Protein AF-A0A5B6ZDU3-F1 (afdb_monomer)

Secondary structure (DSSP, 8-state):
-TT--HHHHHHHHHHHHTTTTTS---HHHHHHHHHHHHHHT-HHHHHHHHHHS-GGG-SHHHHHHHHHHHHHTT-HHHHHHHHHHHHHTT---SHHHHHHHHHHHH-

Mean predicted aligned error: 3.13 Å

Foldseek 3Di:
DVVPPLVVVLVVLVVVVVVCVVDPDALLNLLSNLLSCCVPVNLVVSVVSQVPDDPRSPALSNLLSNLLSCLVVLPCVVNVVSVVVCVVVVSNPDCSSVVSVVSSVVD

InterPro domains:
  IPR002885 Pentatricopeptide repeat [PS51375] (59-93)
  IPR011990 Tetratricopeptide-like helical domain superfamily [G3DSA:1.25.40.10] (1-107)

Structure (mmCIF, N/CA/C/O backbone):
data_AF-A0A5B6ZDU3-F1
#
_entry.id   AF-A0A5B6ZDU3-F1
#
loop_
_atom_site.group_PDB
_atom_site.id
_atom_site.type_symbol
_atom_site.label_atom_id
_atom_site.label_alt_id
_atom_site.label_comp_id
_atom_site.label_asym_id
_atom_site.label_entity_id
_atom_site.label_seq_id
_atom_site.pdbx_PDB_ins_code
_atom_site.Cartn_x
_atom_site.Cartn_y
_atom_site.Cartn_z
_atom_site.occupancy
_atom_site.B_iso_or_equiv
_atom_site.auth_seq_id
_atom_site.auth_comp_id
_atom_site.auth_asym_id
_atom_site.auth_atom_id
_atom_site.pdbx_PDB_model_num
ATOM 1 N N . ARG A 1 1 ? -11.749 4.939 -7.500 1.00 60.34 1 ARG A N 1
ATOM 2 C CA . ARG A 1 1 ? -12.014 5.738 -6.269 1.00 60.34 1 ARG A CA 1
ATOM 3 C C . ARG A 1 1 ? -13.227 6.668 -6.401 1.00 60.34 1 ARG A C 1
ATOM 5 O O . ARG A 1 1 ? -14.135 6.507 -5.600 1.00 60.34 1 ARG A O 1
ATOM 12 N N . LYS A 1 2 ? -13.306 7.547 -7.419 1.00 79.62 2 LYS A N 1
ATOM 13 C CA . LYS A 1 2 ? -14.430 8.495 -7.638 1.00 79.62 2 LYS A CA 1
ATOM 14 C C . LYS A 1 2 ? -15.828 7.874 -7.488 1.00 79.62 2 LYS A C 1
ATOM 16 O O . LYS A 1 2 ? -16.661 8.414 -6.779 1.00 79.62 2 LYS A O 1
ATOM 21 N N . PHE A 1 3 ? -16.048 6.712 -8.102 1.00 87.50 3 PHE A N 1
ATOM 22 C CA . PHE A 1 3 ? -17.358 6.048 -8.118 1.00 87.50 3 PHE A CA 1
ATOM 23 C C . PHE A 1 3 ? -17.546 4.973 -7.039 1.00 87.50 3 PHE A C 1
ATOM 25 O O . PHE A 1 3 ? -18.567 4.301 -7.040 1.00 87.50 3 PHE A O 1
ATOM 32 N N . ARG A 1 4 ? -16.551 4.751 -6.163 1.00 87.75 4 ARG A N 1
ATOM 33 C CA . ARG A 1 4 ? -16.561 3.730 -5.088 1.00 87.75 4 ARG A CA 1
ATOM 34 C C . ARG A 1 4 ? -16.925 2.286 -5.507 1.00 87.75 4 ARG A C 1
ATOM 36 O O . ARG A 1 4 ? -17.154 1.439 -4.654 1.00 87.75 4 ARG A O 1
ATOM 43 N N . ARG A 1 5 ? -16.901 1.968 -6.805 1.00 93.94 5 ARG A N 1
ATOM 44 C CA . ARG A 1 5 ? -17.114 0.619 -7.364 1.00 93.94 5 ARG A CA 1
ATOM 45 C C . ARG A 1 5 ? -15.842 -0.232 -7.268 1.00 93.94 5 ARG A C 1
ATOM 47 O O . ARG A 1 5 ? -15.238 -0.559 -8.284 1.00 93.94 5 ARG A O 1
ATOM 54 N N . TYR A 1 6 ? -15.385 -0.510 -6.048 1.00 95.06 6 TYR A N 1
ATOM 55 C CA . TYR A 1 6 ? -14.092 -1.169 -5.820 1.00 95.06 6 TYR A CA 1
ATOM 56 C C . TYR A 1 6 ? -14.070 -2.620 -6.299 1.00 95.06 6 TYR A C 1
ATOM 58 O O . TYR A 1 6 ? -13.125 -2.996 -6.979 1.00 95.06 6 TYR A O 1
ATOM 66 N N . LYS A 1 7 ? -15.136 -3.384 -6.032 1.00 95.75 7 LYS A N 1
ATOM 67 C CA . LYS A 1 7 ? -15.263 -4.781 -6.470 1.00 95.75 7 LYS A CA 1
ATOM 68 C C . LYS A 1 7 ? -15.167 -4.918 -7.993 1.00 95.75 7 LYS A C 1
ATOM 70 O O . LYS A 1 7 ? -14.296 -5.613 -8.484 1.00 95.75 7 LYS A O 1
ATOM 75 N N . LEU A 1 8 ? -15.974 -4.151 -8.730 1.00 95.50 8 LEU A N 1
ATOM 76 C CA . LEU A 1 8 ? -15.939 -4.147 -10.199 1.00 95.50 8 LEU A CA 1
ATOM 77 C C . LEU A 1 8 ? -14.567 -3.733 -10.750 1.00 95.50 8 LEU A C 1
ATOM 79 O O . LEU A 1 8 ? -14.107 -4.276 -11.744 1.00 95.50 8 LEU A O 1
ATOM 83 N N . ALA A 1 9 ? -13.905 -2.759 -10.119 1.00 95.19 9 ALA A N 1
ATOM 84 C CA . ALA A 1 9 ? -12.561 -2.369 -10.531 1.00 95.19 9 ALA A CA 1
ATOM 85 C C . ALA A 1 9 ? -11.535 -3.487 -10.277 1.00 95.19 9 ALA A C 1
ATOM 87 O O . ALA A 1 9 ? -10.627 -3.654 -11.083 1.00 95.19 9 ALA A O 1
ATOM 88 N N . LEU A 1 10 ? -11.679 -4.240 -9.182 1.00 95.81 10 LEU A N 1
ATOM 89 C CA . LEU A 1 10 ? -10.808 -5.370 -8.868 1.00 95.81 10 LEU A CA 1
ATOM 90 C C . LEU A 1 10 ? -11.006 -6.526 -9.857 1.00 95.81 10 LEU A C 1
ATOM 92 O O . LEU A 1 10 ? -10.018 -7.014 -10.392 1.00 95.81 10 LEU A O 1
ATOM 96 N N . GLU A 1 11 ? -12.254 -6.862 -10.194 1.00 95.69 11 GLU A N 1
ATOM 97 C CA . GLU A 1 11 ? -12.587 -7.885 -11.201 1.00 95.69 11 GLU A CA 1
ATOM 98 C C . GLU A 1 11 ? -11.952 -7.573 -12.572 1.00 95.69 11 GLU A C 1
ATOM 100 O O . GLU A 1 11 ? -11.484 -8.468 -13.274 1.00 95.69 11 GLU A O 1
ATOM 105 N N . VAL A 1 12 ? -11.870 -6.291 -12.955 1.00 93.56 12 VAL A N 1
ATOM 106 C CA . VAL A 1 12 ? -11.167 -5.876 -14.183 1.00 93.56 12 VAL A CA 1
ATOM 107 C C . VAL A 1 12 ? -9.666 -6.157 -14.093 1.00 93.56 12 VAL A C 1
ATOM 109 O O . VAL A 1 12 ? -9.084 -6.634 -15.066 1.00 93.56 12 VAL A O 1
ATOM 112 N N . TYR A 1 13 ? -9.033 -5.885 -12.948 1.00 92.31 13 TYR A N 1
ATOM 113 C CA . TYR A 1 13 ? -7.613 -6.187 -12.747 1.00 92.31 13 TYR A CA 1
ATOM 114 C C . TYR A 1 13 ? -7.343 -7.695 -12.740 1.00 92.31 13 TYR A C 1
ATOM 116 O O . TYR A 1 13 ? -6.383 -8.134 -13.365 1.00 92.31 13 TYR A O 1
ATOM 124 N N . GLU A 1 14 ? -8.204 -8.496 -12.113 1.00 91.69 14 GLU A N 1
ATOM 125 C CA . GLU A 1 14 ? -8.123 -9.963 -12.155 1.00 91.69 14 GLU A CA 1
ATOM 126 C C . GLU A 1 14 ? -8.214 -10.473 -13.601 1.00 91.69 14 GLU A C 1
ATOM 128 O O . GLU A 1 14 ? -7.330 -11.190 -14.069 1.00 91.69 14 GLU A O 1
ATOM 133 N N . TRP A 1 15 ? -9.195 -9.984 -14.366 1.00 92.88 15 TRP A N 1
ATOM 134 C CA . TRP A 1 15 ? -9.349 -10.324 -15.782 1.00 92.88 15 TRP A CA 1
ATOM 135 C C . TRP A 1 15 ? -8.148 -9.907 -16.651 1.00 92.88 15 TRP A C 1
ATOM 137 O O . TRP A 1 15 ? -7.815 -10.589 -17.627 1.00 92.88 15 TRP A O 1
ATOM 147 N N . MET A 1 16 ? -7.496 -8.782 -16.332 1.00 91.31 16 MET A N 1
ATOM 148 C CA . MET A 1 16 ? -6.275 -8.339 -17.014 1.00 91.31 16 MET A CA 1
ATOM 149 C C . MET A 1 16 ? -5.078 -9.229 -16.668 1.00 91.31 16 MET A C 1
ATOM 151 O O . MET A 1 16 ? -4.309 -9.579 -17.568 1.00 91.31 16 MET A O 1
ATOM 155 N N . ASN A 1 17 ? -4.936 -9.614 -15.399 1.00 86.31 17 ASN A N 1
ATOM 156 C CA . ASN A 1 17 ? -3.831 -10.436 -14.907 1.00 86.31 17 ASN A CA 1
ATOM 157 C C . ASN A 1 17 ? -3.860 -11.848 -15.514 1.00 86.31 17 ASN A C 1
ATOM 159 O O . ASN A 1 17 ? -2.819 -12.339 -15.957 1.00 86.31 17 ASN A O 1
ATOM 163 N N . ASP A 1 18 ? -5.049 -12.435 -15.682 1.00 88.19 18 ASP A N 1
ATOM 164 C CA . ASP A 1 18 ? -5.248 -13.718 -16.382 1.00 88.19 18 ASP A CA 1
ATOM 165 C C . ASP A 1 18 ? -4.817 -13.673 -17.859 1.00 88.19 18 ASP A C 1
ATOM 167 O O . ASP A 1 18 ? -4.611 -14.695 -18.517 1.00 88.19 18 ASP A O 1
ATOM 171 N N . ARG A 1 19 ? -4.648 -12.465 -18.407 1.00 88.00 19 ARG A N 1
ATOM 172 C CA . ARG A 1 19 ? -4.232 -12.204 -19.788 1.00 88.00 19 ARG A CA 1
ATOM 173 C C . ARG A 1 19 ? -2.862 -11.534 -19.832 1.00 88.00 19 ARG A C 1
ATOM 175 O O . ARG A 1 19 ? -2.618 -10.714 -20.717 1.00 88.00 19 ARG A O 1
ATOM 182 N N . GLY A 1 20 ? -1.949 -11.912 -18.933 1.00 71.31 20 GLY A N 1
ATOM 183 C CA . GLY A 1 20 ? -0.631 -11.283 -18.748 1.00 71.31 20 GLY A CA 1
ATOM 184 C C . GLY A 1 20 ? 0.265 -11.167 -19.995 1.00 71.31 20 GLY A C 1
ATOM 185 O O . GLY A 1 20 ? 1.175 -10.347 -20.019 1.00 71.31 20 GLY A O 1
ATOM 186 N N . LYS A 1 21 ? -0.004 -11.915 -21.078 1.00 74.19 21 LYS A N 1
ATOM 187 C CA . LYS A 1 21 ? 0.678 -11.732 -22.379 1.00 74.19 21 LYS A CA 1
ATOM 188 C C . LYS A 1 21 ? 0.168 -10.527 -23.186 1.00 74.19 21 LYS A C 1
ATOM 190 O O . LYS A 1 21 ? 0.854 -10.069 -24.092 1.00 74.19 21 LYS A O 1
ATOM 195 N N . ARG A 1 22 ? -1.041 -10.040 -22.893 1.00 83.56 22 ARG A N 1
ATOM 196 C CA . ARG A 1 22 ? -1.721 -8.950 -23.611 1.00 83.56 22 ARG A CA 1
ATOM 197 C C . ARG A 1 22 ? -1.597 -7.608 -22.896 1.00 83.56 22 ARG A C 1
ATOM 199 O O . ARG A 1 22 ? -1.578 -6.576 -23.560 1.00 83.56 22 ARG A O 1
ATOM 206 N N . PHE A 1 23 ? -1.518 -7.620 -21.568 1.00 84.06 23 PHE A N 1
ATOM 207 C CA . PHE A 1 23 ? -1.447 -6.411 -20.756 1.00 84.06 23 PHE A CA 1
ATOM 208 C C . PHE A 1 23 ? -0.142 -6.382 -19.974 1.00 84.06 23 PHE A C 1
ATOM 210 O O . PHE A 1 23 ? 0.135 -7.263 -19.164 1.00 84.06 23 PHE A 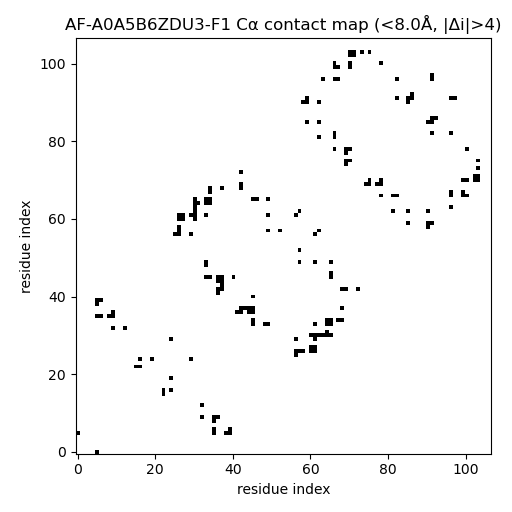O 1
ATOM 217 N N . ARG A 1 24 ? 0.664 -5.347 -20.215 1.00 84.88 24 ARG A N 1
ATOM 218 C CA . ARG A 1 24 ? 1.854 -5.091 -19.410 1.00 84.88 24 ARG A CA 1
ATOM 219 C C . ARG A 1 24 ? 1.424 -4.464 -18.089 1.00 84.88 24 ARG A C 1
ATOM 221 O O . ARG A 1 24 ? 0.841 -3.385 -18.096 1.00 84.88 24 ARG A O 1
ATOM 228 N N . ILE A 1 25 ? 1.742 -5.131 -16.987 1.00 86.00 25 ILE A N 1
ATOM 229 C CA . ILE A 1 25 ? 1.443 -4.659 -15.635 1.00 86.00 25 ILE A CA 1
ATOM 230 C C . ILE A 1 25 ? 2.630 -3.838 -15.125 1.00 86.00 25 ILE A C 1
ATOM 232 O O . ILE A 1 25 ? 3.776 -4.293 -15.171 1.00 86.00 25 ILE A O 1
ATOM 236 N N . PHE A 1 26 ? 2.365 -2.628 -14.639 1.00 90.44 26 PHE A N 1
ATOM 237 C CA . PHE A 1 26 ? 3.365 -1.765 -14.013 1.00 90.44 26 PHE A CA 1
ATOM 238 C C . PHE A 1 26 ? 3.174 -1.701 -12.495 1.00 90.44 26 PHE A C 1
ATOM 240 O O . PHE A 1 26 ? 2.103 -1.988 -11.967 1.00 90.44 26 PHE A O 1
ATOM 247 N N . SER A 1 27 ? 4.185 -1.230 -11.761 1.00 92.12 27 SER A N 1
ATOM 248 C CA . SER A 1 27 ? 4.065 -1.022 -10.308 1.00 92.12 27 SER A CA 1
ATOM 249 C C . SER A 1 27 ? 2.931 -0.061 -9.921 1.00 92.12 27 SER A C 1
ATOM 251 O O . SER A 1 27 ? 2.356 -0.176 -8.841 1.00 92.12 27 SER A O 1
ATOM 253 N N . SER A 1 28 ? 2.559 0.871 -10.808 1.00 93.56 28 SER A N 1
ATOM 254 C CA . SER A 1 28 ? 1.380 1.726 -10.630 1.00 93.56 28 SER A CA 1
ATOM 255 C C . SER A 1 28 ? 0.069 0.943 -10.645 1.00 93.56 28 SER A C 1
ATOM 257 O O . SER A 1 28 ? -0.816 1.255 -9.854 1.00 93.56 28 SER A O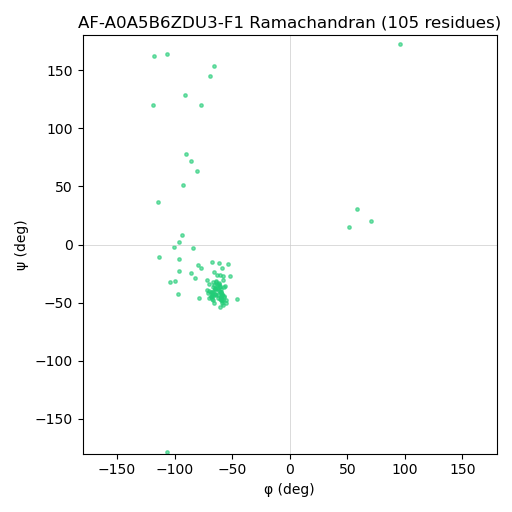 1
ATOM 259 N N . ASP A 1 29 ? -0.043 -0.071 -11.502 1.00 94.06 29 ASP A N 1
ATOM 260 C CA . ASP A 1 29 ? -1.211 -0.952 -11.574 1.00 94.06 29 ASP A CA 1
ATOM 261 C C . ASP A 1 29 ? -1.309 -1.810 -10.316 1.00 94.06 29 ASP A C 1
ATOM 263 O O . ASP A 1 29 ? -2.357 -1.858 -9.678 1.00 94.06 29 ASP A O 1
ATOM 267 N N . ILE A 1 30 ? -0.180 -2.383 -9.888 1.00 95.56 30 ILE A N 1
ATOM 268 C CA . ILE A 1 30 ? -0.085 -3.163 -8.650 1.00 95.56 30 ILE A CA 1
ATOM 269 C C . ILE A 1 30 ? -0.480 -2.324 -7.429 1.00 95.56 30 ILE A C 1
ATOM 271 O O . ILE A 1 30 ? -1.218 -2.799 -6.571 1.00 95.56 30 ILE A O 1
ATOM 275 N N . ALA A 1 31 ? -0.038 -1.066 -7.353 1.00 97.31 31 ALA A N 1
ATOM 276 C CA . ALA A 1 31 ? -0.400 -0.161 -6.263 1.00 97.31 31 ALA A CA 1
ATOM 277 C C . ALA A 1 31 ? -1.913 0.130 -6.225 1.00 97.31 31 ALA A C 1
ATOM 279 O O . ALA A 1 31 ? -2.504 0.209 -5.146 1.00 97.31 31 ALA A O 1
ATOM 280 N N . ILE A 1 32 ? -2.554 0.269 -7.392 1.00 96.25 32 ILE A N 1
ATOM 281 C CA . ILE A 1 32 ? -4.012 0.422 -7.491 1.00 96.25 32 ILE A CA 1
ATOM 282 C C . ILE A 1 32 ? -4.705 -0.873 -7.064 1.00 96.25 32 ILE A C 1
ATOM 284 O O . ILE A 1 32 ? -5.632 -0.819 -6.259 1.00 96.25 32 ILE A O 1
ATOM 288 N N . GLN A 1 33 ? -4.249 -2.023 -7.559 1.00 96.62 33 GLN A N 1
ATOM 289 C CA . GLN A 1 33 ? -4.820 -3.323 -7.222 1.00 96.62 33 GLN A CA 1
ATOM 290 C C . GLN A 1 33 ? -4.716 -3.614 -5.720 1.00 96.62 33 GLN A C 1
ATOM 292 O O . GLN A 1 33 ? -5.699 -4.037 -5.125 1.00 96.62 33 GLN A O 1
ATOM 297 N N . LEU A 1 34 ? -3.592 -3.285 -5.079 1.00 98.19 34 LEU A N 1
ATOM 298 C CA . LEU A 1 34 ? -3.419 -3.400 -3.629 1.00 98.19 34 LEU A CA 1
ATOM 299 C C . LEU A 1 34 ? -4.443 -2.547 -2.862 1.00 98.19 34 LEU A C 1
ATOM 301 O O . LEU A 1 34 ? -5.100 -3.050 -1.952 1.00 98.19 34 LEU A O 1
ATOM 305 N N . ASP A 1 35 ? -4.644 -1.279 -3.250 1.00 97.38 35 ASP A N 1
ATOM 306 C CA . ASP A 1 35 ? -5.679 -0.413 -2.650 1.00 97.38 35 ASP A CA 1
ATOM 307 C C . ASP A 1 35 ? -7.094 -0.982 -2.833 1.00 97.38 35 ASP A C 1
ATOM 309 O O . ASP A 1 35 ? -7.944 -0.820 -1.955 1.00 97.38 35 ASP A O 1
ATOM 313 N N . LEU A 1 36 ? -7.367 -1.623 -3.972 1.00 97.81 36 LEU A N 1
ATOM 314 C CA . LEU A 1 36 ? -8.651 -2.268 -4.241 1.00 97.81 36 LEU A CA 1
ATOM 315 C C . LEU A 1 36 ? -8.839 -3.523 -3.385 1.00 97.81 36 LEU A C 1
ATOM 317 O O . LEU A 1 36 ? -9.885 -3.650 -2.752 1.00 97.81 36 LEU A O 1
ATOM 321 N N . ILE A 1 37 ? -7.828 -4.391 -3.295 1.00 98.31 37 ILE A N 1
ATOM 322 C CA . ILE A 1 37 ? -7.846 -5.589 -2.444 1.00 98.31 37 ILE A CA 1
ATOM 323 C C . ILE A 1 37 ? -8.087 -5.189 -0.989 1.00 98.31 37 ILE A C 1
ATOM 325 O O . ILE A 1 37 ? -9.005 -5.712 -0.365 1.00 98.31 37 ILE A O 1
ATOM 329 N N . ALA A 1 38 ? -7.363 -4.190 -0.475 1.00 97.88 38 ALA A N 1
ATOM 330 C CA . ALA A 1 38 ? -7.549 -3.708 0.894 1.00 97.88 38 ALA A CA 1
ATOM 331 C C . ALA A 1 38 ? -8.995 -3.259 1.174 1.00 97.88 38 ALA A C 1
ATOM 333 O O . ALA A 1 38 ? -9.509 -3.462 2.271 1.00 97.88 38 ALA A O 1
ATOM 334 N N . LYS A 1 39 ? -9.670 -2.667 0.181 1.00 96.06 39 LYS A N 1
ATOM 335 C CA . LYS A 1 39 ? -11.053 -2.173 0.304 1.00 96.06 39 LYS A CA 1
ATOM 336 C C . LYS A 1 39 ? -12.121 -3.243 0.129 1.00 96.06 39 LYS A C 1
ATOM 338 O O . LYS A 1 39 ? -13.221 -3.058 0.640 1.00 96.06 39 LYS A O 1
ATOM 343 N N . VAL A 1 40 ? -11.842 -4.287 -0.646 1.00 97.19 40 VAL A N 1
ATOM 344 C CA . VAL A 1 40 ? -12.818 -5.337 -0.978 1.00 97.19 40 VAL A CA 1
ATOM 345 C C . VAL A 1 40 ? -12.663 -6.544 -0.055 1.00 97.19 40 VAL A C 1
ATOM 347 O O . VAL A 1 40 ? -13.664 -7.072 0.418 1.00 97.19 40 VAL A O 1
ATOM 350 N N . HIS A 1 41 ? -11.425 -6.951 0.222 1.00 97.56 41 HIS A N 1
ATOM 351 C CA . HIS A 1 41 ? -11.083 -8.167 0.966 1.00 97.56 41 HIS A CA 1
ATOM 352 C C . HIS A 1 41 ? -10.421 -7.891 2.322 1.00 97.56 41 HIS A C 1
ATOM 354 O O . HIS A 1 41 ? -10.317 -8.791 3.149 1.00 97.56 41 HIS A O 1
ATOM 360 N N . GLY A 1 42 ? -10.026 -6.644 2.588 1.00 97.25 42 GLY A N 1
ATOM 361 C CA . GLY A 1 42 ? -9.414 -6.243 3.850 1.00 97.25 42 GLY A CA 1
ATOM 362 C C . GLY A 1 42 ? -7.887 -6.238 3.813 1.00 97.25 42 GLY A C 1
ATOM 363 O O . GLY A 1 42 ? -7.244 -6.641 2.843 1.00 97.25 42 GLY A O 1
ATOM 364 N N . ILE A 1 43 ? -7.297 -5.729 4.896 1.00 97.69 43 ILE A N 1
ATOM 365 C CA . ILE A 1 43 ? -5.854 -5.466 4.985 1.00 97.69 43 ILE A CA 1
ATOM 366 C C . ILE A 1 43 ? -5.038 -6.753 4.919 1.00 97.69 43 ILE A C 1
ATOM 368 O O . ILE A 1 43 ? -4.033 -6.769 4.224 1.00 97.69 43 ILE A O 1
ATOM 372 N N . SER A 1 44 ? -5.467 -7.818 5.606 1.00 97.75 44 SER A N 1
ATOM 373 C CA . SER A 1 44 ? -4.716 -9.083 5.651 1.00 97.75 44 SER A CA 1
ATOM 374 C C . SER A 1 44 ? -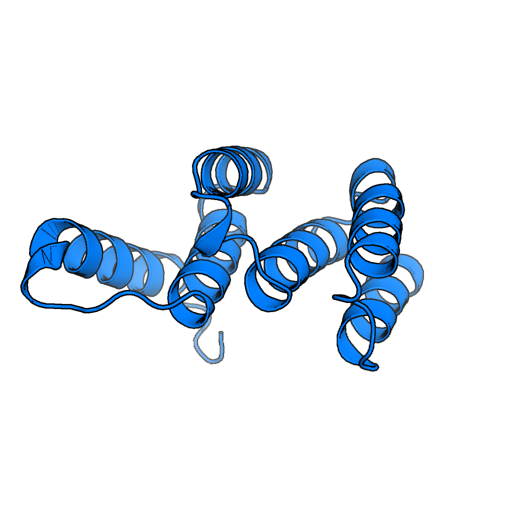4.453 -9.612 4.242 1.00 97.75 44 SER A C 1
ATOM 376 O O . SER A 1 44 ? -3.317 -9.882 3.881 1.00 97.75 44 SER A O 1
ATOM 378 N N . THR A 1 45 ? -5.481 -9.638 3.392 1.00 98.31 45 THR A N 1
ATOM 379 C CA . THR A 1 45 ? -5.339 -10.076 1.998 1.00 98.31 45 THR A CA 1
ATOM 380 C C . THR A 1 45 ? -4.470 -9.121 1.175 1.00 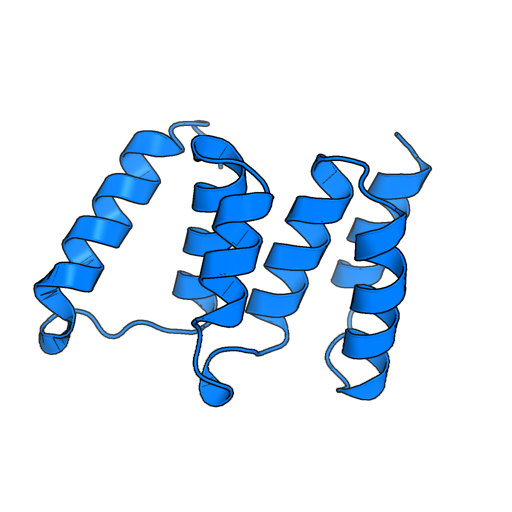98.31 45 THR A C 1
ATOM 382 O O . THR A 1 45 ? -3.758 -9.551 0.271 1.00 98.31 45 THR A O 1
ATOM 385 N N . ALA A 1 46 ? -4.496 -7.818 1.474 1.00 98.31 46 ALA A N 1
ATOM 386 C CA . ALA A 1 46 ? -3.620 -6.850 0.817 1.00 98.31 46 ALA A CA 1
ATOM 387 C C . ALA A 1 46 ?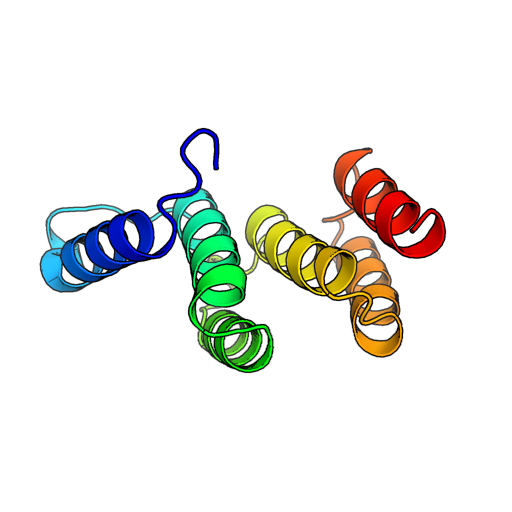 -2.145 -7.016 1.226 1.00 98.31 46 ALA A C 1
ATOM 389 O O . ALA A 1 46 ? -1.263 -6.799 0.396 1.00 98.31 46 ALA A O 1
ATOM 390 N N . GLU A 1 47 ? -1.877 -7.415 2.472 1.00 98.25 47 GLU A N 1
ATOM 391 C CA . GLU A 1 47 ? -0.540 -7.776 2.956 1.00 98.25 47 GLU A CA 1
ATOM 392 C C . GLU A 1 47 ? -0.030 -9.028 2.253 1.00 98.25 47 GLU A C 1
ATOM 394 O O . GLU A 1 47 ? 1.059 -8.993 1.687 1.00 98.25 47 GLU A O 1
ATOM 399 N N . ASP A 1 48 ? -0.838 -10.090 2.211 1.00 98.50 48 ASP A N 1
ATOM 400 C CA . ASP A 1 48 ? -0.488 -11.335 1.521 1.00 98.50 48 ASP A CA 1
ATOM 401 C C . ASP A 1 48 ? -0.167 -11.067 0.044 1.00 98.50 48 ASP A C 1
ATOM 403 O O . ASP A 1 48 ? 0.860 -11.508 -0.482 1.00 98.50 48 ASP A O 1
ATOM 407 N N . TYR A 1 49 ? -1.001 -10.251 -0.612 1.00 97.81 49 TYR A N 1
ATOM 408 C CA . TYR A 1 49 ? -0.762 -9.803 -1.978 1.00 97.81 49 TYR A CA 1
ATOM 409 C C . TYR A 1 49 ? 0.561 -9.043 -2.108 1.00 97.81 49 TYR A C 1
ATOM 411 O O . TYR A 1 49 ? 1.376 -9.388 -2.961 1.00 97.81 49 TYR A O 1
ATOM 419 N N . PHE A 1 50 ? 0.815 -8.048 -1.253 1.00 98.25 50 PHE A N 1
ATOM 420 C CA . PHE A 1 50 ? 2.069 -7.297 -1.264 1.00 98.25 50 PHE A CA 1
ATOM 421 C C . PHE A 1 50 ? 3.288 -8.202 -1.059 1.00 98.25 50 PHE A C 1
ATOM 423 O O . PHE A 1 50 ? 4.282 -8.060 -1.771 1.00 98.25 50 PHE A O 1
ATOM 430 N N . LEU A 1 51 ? 3.218 -9.148 -0.121 1.00 97.81 51 LEU A N 1
ATOM 431 C CA . LEU A 1 51 ? 4.302 -10.079 0.180 1.00 97.81 51 LEU A CA 1
ATOM 432 C C . LEU A 1 51 ? 4.615 -10.988 -1.012 1.00 97.81 51 LEU A C 1
ATOM 434 O O . LEU A 1 51 ? 5.797 -11.203 -1.286 1.00 97.81 51 LEU A O 1
ATOM 438 N N . SER A 1 52 ? 3.592 -11.419 -1.757 1.00 96.88 52 SER A N 1
ATOM 439 C CA . SER A 1 52 ? 3.737 -12.234 -2.972 1.00 96.88 52 SER A CA 1
ATOM 440 C C . SER A 1 52 ? 4.405 -11.518 -4.157 1.00 96.88 52 SER A C 1
ATOM 442 O O . SER A 1 52 ? 4.826 -12.175 -5.110 1.00 96.88 52 SER A O 1
ATOM 444 N N . LEU A 1 53 ? 4.526 -10.183 -4.124 1.00 95.75 53 LEU A N 1
ATOM 445 C CA . LEU A 1 53 ? 5.162 -9.425 -5.202 1.00 95.75 53 LEU A CA 1
ATOM 446 C C . LEU A 1 53 ? 6.670 -9.693 -5.260 1.00 95.75 53 LEU A C 1
ATOM 448 O O . LEU A 1 53 ? 7.349 -9.778 -4.232 1.00 95.75 53 LEU A O 1
ATOM 452 N N . THR A 1 54 ? 7.216 -9.707 -6.475 1.00 94.44 54 THR A N 1
ATOM 453 C CA . THR A 1 54 ? 8.666 -9.673 -6.688 1.00 94.44 54 THR A CA 1
ATOM 454 C C . THR A 1 54 ? 9.253 -8.345 -6.209 1.00 94.44 54 THR A C 1
ATOM 456 O O . THR A 1 54 ? 8.591 -7.305 -6.258 1.00 94.44 54 THR A O 1
ATOM 459 N N . ASP A 1 55 ? 10.529 -8.341 -5.824 1.00 93.12 55 ASP A N 1
ATOM 460 C CA . ASP A 1 55 ? 11.204 -7.130 -5.329 1.00 93.12 55 ASP A CA 1
ATOM 461 C C . ASP A 1 55 ? 11.186 -5.975 -6.341 1.00 93.12 55 ASP A C 1
ATOM 463 O O . ASP A 1 55 ? 11.078 -4.811 -5.970 1.00 93.12 55 ASP A O 1
ATOM 467 N N . THR A 1 56 ? 11.193 -6.287 -7.639 1.00 92.06 56 THR A N 1
ATOM 468 C CA . THR A 1 56 ? 11.087 -5.301 -8.727 1.00 92.06 56 THR A CA 1
ATOM 469 C C . THR A 1 56 ? 9.742 -4.571 -8.778 1.00 92.06 56 THR A C 1
ATOM 471 O O . THR A 1 56 ? 9.666 -3.471 -9.325 1.00 92.06 56 THR A O 1
ATOM 474 N N . LEU A 1 57 ? 8.681 -5.163 -8.222 1.00 93.75 57 LEU A N 1
ATOM 475 C CA . LEU A 1 57 ? 7.345 -4.568 -8.124 1.00 93.75 57 LEU A CA 1
ATOM 476 C C . LEU A 1 57 ? 7.104 -3.902 -6.758 1.00 93.75 57 LEU A C 1
ATOM 478 O O . LEU A 1 57 ? 6.151 -3.133 -6.606 1.00 93.75 57 LEU A O 1
ATOM 482 N N . LYS A 1 58 ? 7.978 -4.142 -5.775 1.00 96.38 58 LYS A N 1
ATOM 483 C CA . LYS A 1 58 ? 7.967 -3.508 -4.450 1.00 96.38 58 LYS A CA 1
ATOM 484 C C . LYS A 1 58 ? 8.716 -2.170 -4.481 1.00 96.38 58 LYS A C 1
ATOM 486 O O . LYS A 1 58 ? 9.811 -2.033 -3.946 1.00 96.38 58 LYS A O 1
ATOM 491 N N . ASP A 1 59 ? 8.116 -1.165 -5.119 1.00 96.19 59 ASP A N 1
ATOM 492 C CA . ASP A 1 59 ? 8.660 0.190 -5.227 1.00 96.19 59 ASP A CA 1
ATOM 493 C C . ASP A 1 59 ? 7.920 1.204 -4.332 1.00 96.19 59 ASP A C 1
ATOM 495 O O . ASP A 1 59 ? 6.958 0.898 -3.624 1.00 96.19 59 ASP A O 1
ATOM 499 N N . LYS A 1 60 ? 8.330 2.474 -4.398 1.00 97.00 60 LYS A N 1
ATOM 500 C CA . LYS A 1 60 ? 7.700 3.570 -3.641 1.00 97.00 60 LYS A CA 1
ATOM 501 C C . LYS A 1 60 ? 6.174 3.670 -3.796 1.00 97.00 60 LYS A C 1
ATOM 503 O O . LYS A 1 60 ? 5.518 4.208 -2.907 1.00 97.00 60 LYS A O 1
ATOM 508 N N . ARG A 1 61 ? 5.600 3.217 -4.918 1.00 96.62 61 ARG A N 1
ATOM 509 C CA . ARG A 1 61 ? 4.155 3.280 -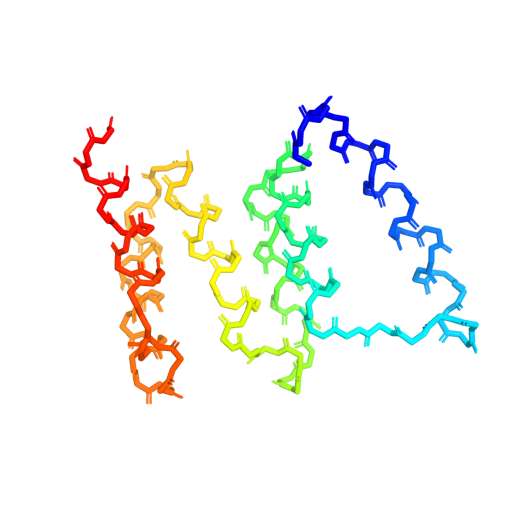5.177 1.00 96.62 61 ARG A CA 1
ATOM 510 C C . ARG A 1 61 ? 3.431 2.167 -4.437 1.00 96.62 61 ARG A C 1
ATOM 512 O O . ARG A 1 61 ? 2.417 2.447 -3.806 1.00 96.62 61 ARG A O 1
ATOM 519 N N . THR A 1 62 ? 3.945 0.941 -4.492 1.00 97.69 62 THR A N 1
ATOM 520 C CA . THR A 1 62 ? 3.317 -0.208 -3.826 1.00 97.69 62 THR A CA 1
ATOM 521 C C . THR A 1 62 ? 3.473 -0.127 -2.310 1.00 97.69 62 THR A C 1
ATOM 523 O O . THR A 1 62 ? 2.488 -0.322 -1.600 1.00 97.69 62 THR A O 1
ATOM 526 N N . TYR A 1 63 ? 4.631 0.324 -1.812 1.00 98.38 63 TYR A N 1
ATOM 527 C CA . TYR A 1 63 ? 4.795 0.687 -0.398 1.00 98.38 63 TYR A CA 1
ATOM 528 C C . TYR A 1 63 ? 3.835 1.807 0.026 1.00 98.38 63 TYR A C 1
ATOM 530 O O . TYR A 1 63 ? 3.170 1.706 1.053 1.00 98.38 63 TYR A O 1
ATOM 538 N N . GLY A 1 64 ? 3.709 2.864 -0.785 1.00 97.94 64 GLY A N 1
ATOM 539 C CA . GLY A 1 64 ? 2.776 3.957 -0.505 1.00 97.94 64 GLY A CA 1
ATOM 540 C C . GLY A 1 64 ? 1.309 3.511 -0.482 1.00 97.94 64 GLY A C 1
ATOM 541 O O . GLY A 1 64 ? 0.527 4.017 0.321 1.00 97.94 64 GLY A O 1
ATOM 542 N N . ALA A 1 65 ? 0.928 2.550 -1.329 1.00 98.12 65 ALA A N 1
ATOM 543 C CA . ALA A 1 65 ? -0.410 1.965 -1.319 1.00 98.12 65 ALA A CA 1
ATOM 544 C C . ALA A 1 65 ? -0.672 1.161 -0.037 1.00 98.12 65 ALA A C 1
ATOM 546 O O . ALA A 1 65 ? -1.728 1.343 0.570 1.00 98.12 65 ALA A O 1
ATOM 547 N N . LEU A 1 66 ? 0.292 0.345 0.405 1.00 98.62 66 LEU A N 1
ATOM 548 C CA . LEU A 1 66 ? 0.189 -0.408 1.658 1.00 98.62 66 LEU A CA 1
ATOM 549 C C . LEU A 1 66 ? 0.132 0.523 2.877 1.00 98.62 66 LEU A C 1
ATOM 551 O O . LEU A 1 66 ? -0.737 0.364 3.732 1.00 98.62 66 LEU A O 1
ATOM 555 N N . LEU A 1 67 ? 0.965 1.568 2.906 1.00 98.56 67 LEU A N 1
ATOM 556 C CA . LEU A 1 67 ? 0.927 2.592 3.952 1.00 98.56 67 LEU A CA 1
ATOM 557 C C . LEU A 1 67 ? -0.440 3.277 4.017 1.00 98.56 67 LEU A C 1
ATOM 559 O O . LEU A 1 67 ? -1.004 3.464 5.094 1.00 98.56 67 LEU A O 1
ATOM 563 N N . ASN A 1 68 ? -1.006 3.616 2.857 1.00 97.69 68 ASN A N 1
ATOM 564 C CA . ASN A 1 68 ? -2.338 4.198 2.782 1.00 97.69 68 ASN A CA 1
ATOM 565 C C . ASN A 1 68 ? -3.422 3.222 3.266 1.00 97.69 68 ASN A C 1
ATOM 567 O O . ASN A 1 68 ? -4.367 3.659 3.919 1.00 97.69 68 ASN A O 1
ATOM 571 N N . ALA A 1 69 ? -3.299 1.923 2.985 1.00 97.88 69 ALA A N 1
ATOM 572 C CA . ALA A 1 69 ? -4.219 0.914 3.505 1.00 97.88 69 ALA A CA 1
ATOM 573 C C . ALA A 1 69 ? -4.170 0.838 5.042 1.00 97.88 69 ALA A C 1
ATOM 575 O O . ALA A 1 69 ? -5.222 0.886 5.684 1.00 97.88 69 ALA A O 1
ATOM 576 N N . TYR A 1 70 ? -2.974 0.822 5.642 1.00 98.25 70 TYR A N 1
ATOM 577 C CA . TYR A 1 70 ? -2.817 0.857 7.101 1.00 98.25 70 TYR A CA 1
ATOM 578 C C . TYR A 1 70 ? -3.373 2.133 7.728 1.00 98.25 70 TYR A C 1
ATOM 580 O O . TYR A 1 70 ? -4.074 2.058 8.738 1.00 98.25 70 TYR A O 1
ATOM 588 N N . ALA A 1 71 ? -3.111 3.290 7.116 1.00 97.31 71 ALA A N 1
ATOM 589 C CA . ALA A 1 71 ? -3.620 4.570 7.594 1.00 97.31 71 ALA A CA 1
ATOM 590 C C . ALA A 1 71 ? -5.157 4.610 7.605 1.00 97.31 71 ALA A C 1
ATOM 592 O O . ALA A 1 71 ? -5.761 4.972 8.612 1.00 97.31 71 ALA A O 1
ATOM 593 N N . GLN A 1 72 ? -5.798 4.177 6.513 1.00 94.69 72 GLN A N 1
ATOM 594 C CA . GLN A 1 72 ? -7.262 4.158 6.396 1.00 94.69 72 GLN A CA 1
ATOM 595 C C . GLN A 1 72 ? -7.929 3.212 7.398 1.00 94.69 72 GLN A C 1
ATOM 597 O O . GLN A 1 72 ? -9.029 3.490 7.868 1.00 94.69 72 GLN A O 1
ATOM 602 N N . ALA A 1 73 ? -7.262 2.116 7.745 1.00 95.19 73 ALA A N 1
ATOM 603 C CA . ALA A 1 73 ? -7.757 1.166 8.729 1.00 95.19 73 ALA A CA 1
ATOM 604 C C . ALA A 1 73 ? -7.257 1.416 10.161 1.00 95.19 73 ALA A C 1
ATOM 606 O O . ALA A 1 73 ? -7.492 0.599 11.048 1.00 95.19 73 ALA A O 1
ATOM 607 N N . LYS A 1 74 ? -6.571 2.540 10.395 1.00 95.69 74 LYS A N 1
ATOM 608 C CA . LYS A 1 74 ? -6.056 2.963 11.703 1.00 95.69 74 LYS A CA 1
ATOM 609 C C . LYS A 1 74 ? -5.082 1.977 12.370 1.00 95.69 74 LYS A C 1
ATOM 611 O O . LYS A 1 74 ? -4.974 1.932 13.595 1.00 95.69 74 LYS A O 1
ATOM 616 N N . VAL A 1 75 ? -4.319 1.215 11.583 1.00 96.81 75 VAL A N 1
ATOM 617 C CA . VAL A 1 75 ? -3.372 0.207 12.095 1.00 96.81 75 VAL A CA 1
ATOM 618 C C . VAL A 1 75 ? -1.990 0.826 12.325 1.00 96.81 75 VAL A C 1
ATOM 620 O O . VAL A 1 75 ? -1.065 0.656 11.528 1.00 96.81 75 VAL A O 1
ATOM 623 N N . ARG A 1 76 ? -1.842 1.562 13.434 1.00 97.56 76 ARG A N 1
ATOM 624 C CA . ARG A 1 76 ? -0.601 2.290 13.780 1.00 97.56 76 ARG A CA 1
ATOM 6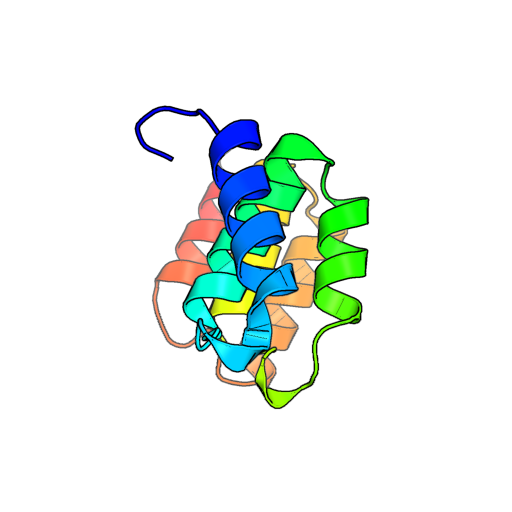25 C C . ARG A 1 76 ? 0.627 1.390 13.868 1.00 97.56 76 ARG A C 1
ATOM 627 O O . ARG A 1 76 ? 1.640 1.691 13.246 1.00 97.56 76 ARG A O 1
ATOM 634 N N . SER A 1 77 ? 0.485 0.243 14.530 1.00 97.88 77 SER A N 1
ATOM 635 C CA . SER A 1 77 ? 1.561 -0.735 14.735 1.00 97.88 77 SER A CA 1
ATOM 636 C C . SER A 1 77 ? 2.174 -1.283 13.443 1.00 97.88 77 SER A C 1
ATOM 638 O O . SER A 1 77 ? 3.287 -1.794 13.483 1.00 97.88 77 SER A O 1
ATOM 640 N N . LYS A 1 78 ? 1.474 -1.181 12.304 1.00 98.31 78 LYS A N 1
ATOM 641 C CA . LYS A 1 78 ? 1.995 -1.569 10.985 1.00 98.31 78 LYS A CA 1
ATOM 642 C C . LYS A 1 78 ? 2.397 -0.369 10.125 1.00 98.31 78 LYS A C 1
ATOM 644 O O . LYS A 1 78 ? 3.346 -0.467 9.353 1.00 98.31 78 LYS A O 1
ATOM 649 N N . ALA A 1 79 ? 1.710 0.765 10.259 1.00 98.44 79 ALA A N 1
ATOM 650 C CA . ALA A 1 79 ? 2.023 1.979 9.506 1.00 98.44 79 ALA A CA 1
ATOM 651 C C . ALA A 1 79 ? 3.374 2.596 9.900 1.00 98.44 79 ALA A C 1
ATOM 653 O O . ALA A 1 79 ? 4.147 2.972 9.022 1.00 98.44 79 ALA A O 1
ATOM 654 N N . GLU A 1 80 ? 3.661 2.676 11.201 1.00 98.44 80 GLU A N 1
ATOM 655 C CA . GLU A 1 80 ? 4.895 3.261 11.744 1.00 98.44 80 GLU A CA 1
ATOM 656 C C . GLU A 1 80 ? 6.170 2.534 11.270 1.00 98.44 80 GLU A C 1
ATOM 658 O O . GLU A 1 80 ? 7.017 3.179 10.650 1.00 98.44 80 GLU A O 1
ATOM 663 N N . PRO A 1 81 ? 6.315 1.204 11.433 1.00 98.62 81 PRO A N 1
ATOM 664 C CA . PRO A 1 81 ? 7.502 0.518 10.920 1.00 98.62 81 PRO A CA 1
ATOM 665 C C . PRO A 1 81 ? 7.599 0.572 9.388 1.00 98.62 81 PRO A C 1
ATOM 667 O O . PRO A 1 81 ? 8.702 0.642 8.845 1.00 98.62 81 PRO A O 1
ATOM 670 N N . LEU A 1 82 ? 6.466 0.594 8.672 1.00 98.56 82 LEU A N 1
ATOM 671 C CA . LEU A 1 82 ? 6.471 0.673 7.211 1.00 98.56 82 LEU A CA 1
ATOM 672 C C . LEU A 1 82 ? 6.991 2.027 6.706 1.00 98.56 82 LEU A C 1
ATOM 674 O O . LEU A 1 82 ? 7.747 2.057 5.735 1.00 98.56 82 LEU A O 1
ATOM 678 N N . ILE A 1 83 ? 6.619 3.152 7.334 1.00 98.44 83 ILE A N 1
ATOM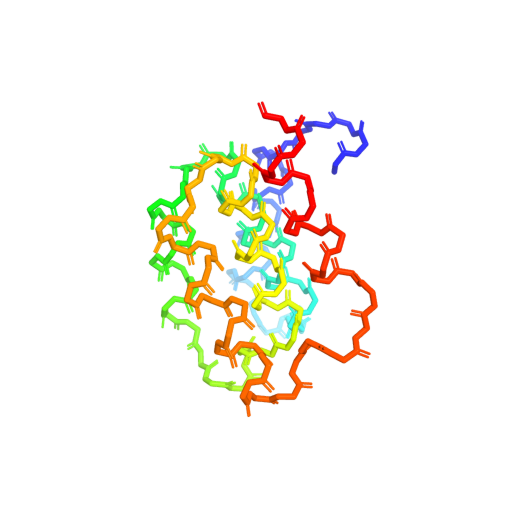 679 C CA . ILE A 1 83 ? 7.141 4.462 6.915 1.00 98.44 83 ILE A CA 1
ATOM 680 C C . ILE A 1 83 ? 8.650 4.571 7.174 1.00 98.44 83 ILE A C 1
ATOM 682 O O . ILE A 1 83 ? 9.362 5.149 6.350 1.00 98.44 83 ILE A O 1
ATOM 686 N N . ASP A 1 84 ? 9.163 3.968 8.247 1.00 98.44 84 ASP A N 1
ATOM 687 C CA . ASP A 1 84 ? 10.604 3.918 8.504 1.00 98.44 84 ASP A CA 1
ATOM 688 C C . ASP A 1 84 ? 11.339 3.031 7.493 1.00 98.44 84 ASP A C 1
ATOM 690 O O . ASP A 1 84 ? 12.376 3.430 6.957 1.00 98.44 84 ASP A O 1
ATOM 694 N N . GLU A 1 85 ? 10.768 1.883 7.119 1.00 98.25 85 GLU A N 1
ATOM 695 C CA . GLU A 1 85 ? 11.301 1.066 6.025 1.00 98.25 85 GLU A CA 1
ATOM 696 C C . GLU A 1 85 ? 11.332 1.851 4.701 1.00 98.25 85 GLU A C 1
ATOM 698 O O . GLU A 1 85 ? 12.342 1.857 3.989 1.00 98.25 85 GLU A O 1
ATOM 703 N N . MET A 1 86 ? 10.256 2.581 4.388 1.00 98.38 86 MET A N 1
ATOM 704 C CA . MET A 1 86 ? 10.204 3.451 3.214 1.00 98.38 86 MET A CA 1
ATOM 705 C C . MET A 1 86 ? 11.277 4.544 3.256 1.00 98.38 86 MET A C 1
ATOM 707 O O . MET A 1 86 ? 11.818 4.892 2.206 1.00 98.38 86 MET A O 1
ATOM 711 N N . ARG A 1 87 ? 11.602 5.104 4.426 1.00 97.81 87 ARG A N 1
ATOM 712 C CA . ARG A 1 87 ? 12.695 6.082 4.573 1.00 97.81 87 ARG A CA 1
ATOM 713 C C . ARG A 1 87 ? 14.047 5.437 4.301 1.00 97.81 87 ARG A C 1
ATOM 715 O O . ARG A 1 87 ? 14.800 5.965 3.486 1.00 97.81 87 ARG A O 1
ATOM 722 N N . ASN A 1 88 ? 14.308 4.275 4.895 1.00 98.19 88 ASN A N 1
ATOM 723 C CA . ASN A 1 88 ? 15.565 3.542 4.726 1.00 98.19 88 ASN A CA 1
ATOM 724 C C . ASN A 1 88 ? 15.813 3.135 3.264 1.00 98.19 88 ASN A C 1
ATOM 726 O O . ASN A 1 88 ? 16.951 3.143 2.802 1.00 98.19 88 ASN A O 1
ATOM 730 N N . LYS A 1 89 ? 14.748 2.842 2.507 1.00 96.94 89 LYS A N 1
ATOM 731 C CA . LYS A 1 89 ? 14.814 2.532 1.066 1.00 96.94 89 LYS A CA 1
ATOM 732 C C . LYS A 1 89 ? 14.825 3.765 0.150 1.00 96.94 89 LYS A C 1
ATOM 734 O O . LYS A 1 89 ? 14.874 3.617 -1.069 1.00 96.94 89 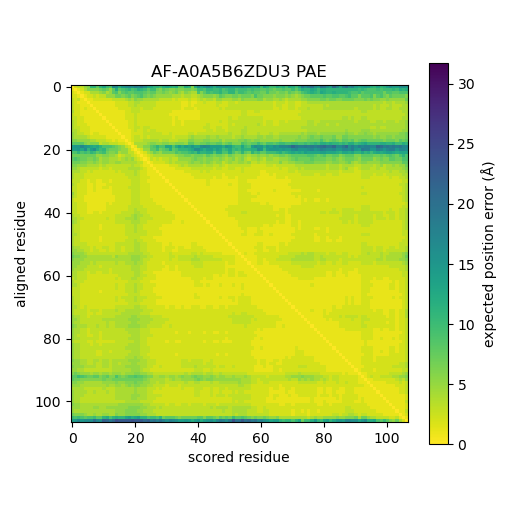LYS A O 1
ATOM 739 N N . GLY A 1 90 ? 14.723 4.982 0.690 1.00 97.44 90 GLY A N 1
ATOM 740 C CA . GLY A 1 90 ? 14.612 6.209 -0.111 1.00 97.44 90 GLY A CA 1
ATOM 741 C C . GLY A 1 90 ? 13.267 6.370 -0.839 1.00 97.44 90 GLY A C 1
ATOM 742 O O . GLY A 1 90 ? 13.155 7.115 -1.812 1.00 97.44 90 GLY A O 1
ATOM 743 N N . TYR A 1 91 ? 12.218 5.678 -0.392 1.00 97.56 91 TYR A N 1
ATOM 744 C CA . TYR A 1 91 ? 10.864 5.760 -0.950 1.00 97.56 91 TYR A CA 1
ATOM 745 C C . TYR A 1 91 ? 10.039 6.901 -0.343 1.00 97.56 91 TYR A C 1
ATOM 747 O O . TYR A 1 91 ? 9.147 7.435 -1.007 1.00 97.56 91 TYR A O 1
ATOM 755 N N . ALA A 1 92 ? 10.371 7.336 0.874 1.00 96.44 92 ALA A N 1
ATOM 756 C CA . ALA A 1 92 ? 9.715 8.441 1.575 1.00 96.44 92 ALA A CA 1
ATOM 757 C C . ALA A 1 92 ? 10.397 9.808 1.341 1.00 96.44 92 ALA A C 1
ATOM 759 O O . ALA A 1 92 ? 10.699 10.534 2.280 1.00 96.44 92 ALA A O 1
ATOM 760 N N . VAL A 1 93 ? 10.640 10.171 0.075 1.00 93.56 93 VAL A N 1
ATOM 761 C CA . VAL A 1 93 ? 11.317 11.437 -0.306 1.00 93.56 93 VAL A CA 1
ATOM 762 C C . VAL A 1 93 ? 10.367 12.547 -0.771 1.00 93.56 93 VAL A C 1
ATOM 764 O O . VAL A 1 93 ? 10.799 13.640 -1.122 1.00 93.56 93 VAL A O 1
ATOM 767 N N . ARG A 1 94 ? 9.061 12.272 -0.836 1.00 93.44 94 ARG A N 1
ATOM 768 C CA . ARG A 1 94 ? 8.024 13.237 -1.250 1.00 93.44 94 ARG A CA 1
ATOM 769 C C . ARG A 1 94 ? 7.042 13.478 -0.103 1.00 93.44 94 ARG A C 1
ATOM 771 O O . ARG A 1 94 ? 6.956 12.626 0.769 1.00 93.44 94 ARG A O 1
ATOM 778 N N . PRO A 1 95 ? 6.239 14.557 -0.125 1.00 96.31 95 PRO A N 1
ATOM 779 C CA . PRO A 1 95 ? 5.262 14.824 0.937 1.00 96.31 95 PRO A CA 1
ATOM 780 C C . PRO A 1 95 ? 4.197 13.731 1.121 1.00 96.31 95 PRO A C 1
ATOM 782 O O . PRO A 1 95 ? 3.650 13.574 2.206 1.00 96.31 95 PRO A O 1
ATOM 785 N N . LEU A 1 96 ? 3.893 12.959 0.070 1.00 94.81 96 LEU A N 1
ATOM 786 C CA . LEU A 1 96 ? 2.757 12.033 0.059 1.00 94.81 96 LEU A CA 1
ATOM 787 C C . LEU A 1 96 ? 2.752 11.008 1.220 1.00 94.81 96 LEU A C 1
ATOM 789 O O . LEU A 1 96 ? 1.721 10.926 1.883 1.00 94.81 96 LEU A O 1
ATOM 793 N N . PRO A 1 97 ? 3.829 10.252 1.520 1.00 96.75 97 PRO A N 1
ATOM 794 C CA . PRO A 1 97 ? 3.822 9.294 2.631 1.00 96.75 97 PRO A CA 1
ATOM 795 C C . PRO A 1 97 ? 3.623 9.958 4.002 1.00 96.75 97 PRO A C 1
ATOM 797 O O . PRO A 1 97 ? 2.927 9.409 4.851 1.00 96.75 97 PRO A O 1
ATOM 800 N N . PHE A 1 98 ? 4.144 11.172 4.202 1.00 97.06 98 PHE A N 1
ATOM 801 C CA . PHE A 1 98 ? 3.937 11.936 5.438 1.00 97.06 98 PHE A CA 1
ATOM 802 C C . PHE A 1 98 ? 2.495 12.431 5.567 1.00 97.06 98 PHE A C 1
ATOM 804 O O . PHE A 1 98 ? 1.913 12.336 6.642 1.00 97.06 98 PHE A O 1
ATOM 811 N N . ASN A 1 99 ? 1.879 12.877 4.467 1.00 97.25 99 ASN A N 1
ATOM 812 C CA . ASN A 1 99 ? 0.458 13.231 4.455 1.00 97.25 99 ASN A CA 1
ATOM 813 C C . ASN A 1 99 ? -0.420 12.036 4.833 1.00 97.25 99 ASN A C 1
ATOM 815 O O . ASN A 1 99 ? -1.357 12.189 5.612 1.00 97.25 99 ASN A O 1
ATOM 819 N N . VAL A 1 100 ? -0.091 10.843 4.331 1.00 96.94 100 VAL A N 1
ATOM 820 C CA . VAL A 1 100 ? -0.772 9.601 4.720 1.00 96.94 100 VAL A CA 1
ATOM 821 C C . VAL A 1 100 ? -0.629 9.352 6.226 1.00 96.94 100 VAL A C 1
ATOM 823 O O . VAL A 1 100 ? -1.639 9.134 6.894 1.00 96.94 100 VAL A O 1
ATOM 826 N N . MET A 1 101 ? 0.577 9.471 6.791 1.00 98.00 101 MET A N 1
ATOM 827 C CA . MET A 1 101 ? 0.773 9.335 8.241 1.00 98.00 101 MET A CA 1
ATOM 828 C C . MET A 1 101 ? 0.004 10.391 9.042 1.00 98.00 101 MET A C 1
ATOM 830 O O . MET A 1 101 ? -0.616 10.059 10.045 1.00 98.00 101 MET A O 1
ATOM 834 N N . MET A 1 102 ? -0.054 11.646 8.589 1.00 96.75 102 MET A N 1
ATOM 835 C CA . MET A 1 102 ? -0.867 12.665 9.260 1.00 96.75 102 MET A CA 1
ATOM 836 C C . MET A 1 102 ? -2.350 12.267 9.301 1.00 96.75 102 MET A C 1
ATOM 838 O O . MET A 1 102 ? -2.984 12.408 10.343 1.00 96.75 102 MET A O 1
ATOM 842 N N . THR A 1 103 ? -2.905 11.695 8.223 1.00 95.19 103 THR A N 1
ATOM 843 C CA . THR A 1 103 ? -4.305 11.220 8.240 1.00 95.19 103 THR A CA 1
ATOM 844 C C . THR A 1 103 ? -4.562 10.092 9.241 1.00 95.19 103 THR A C 1
ATOM 846 O O . THR A 1 103 ? -5.685 9.972 9.721 1.00 95.19 103 THR A O 1
ATOM 849 N N . LEU A 1 104 ? -3.550 9.294 9.587 1.00 95.81 104 LEU A N 1
ATOM 850 C CA . LEU A 1 104 ? -3.659 8.240 10.598 1.00 95.81 104 LEU A CA 1
ATOM 851 C C . LEU A 1 104 ? -3.760 8.796 12.031 1.00 95.81 104 LEU A C 1
ATOM 853 O O . LEU A 1 104 ? -4.379 8.163 12.884 1.00 95.81 104 LEU A O 1
ATOM 857 N N . TYR A 1 105 ? -3.149 9.952 12.309 1.00 94.06 105 TYR A N 1
ATOM 858 C CA . TYR A 1 105 ? -3.181 10.573 13.641 1.00 94.06 105 TYR A CA 1
ATOM 859 C C . TYR A 1 105 ? -4.270 11.636 13.798 1.00 94.06 105 TYR A C 1
ATOM 861 O O . TYR A 1 105 ? -4.678 11.915 14.920 1.00 94.06 105 TYR A O 1
ATOM 869 N N . MET A 1 106 ? -4.739 12.228 12.697 1.00 90.75 106 MET A N 1
ATOM 870 C CA . MET A 1 106 ? -5.816 13.224 12.728 1.00 90.75 106 MET A CA 1
ATOM 871 C C . MET A 1 106 ? -7.221 12.614 12.841 1.00 90.75 106 MET A C 1
ATOM 873 O O . MET A 1 106 ? -8.156 13.337 13.173 1.00 90.75 106 MET A O 1
ATOM 877 N N . ASN A 1 107 ? -7.381 11.317 12.552 1.00 62.22 107 ASN A N 1
ATOM 878 C CA . ASN A 1 107 ? -8.663 10.602 12.591 1.00 62.22 107 ASN A CA 1
ATOM 879 C C . ASN A 1 107 ? -8.699 9.555 13.702 1.00 62.22 107 ASN A C 1
ATOM 881 O O . ASN A 1 107 ? -9.820 9.224 14.150 1.00 62.22 107 ASN A O 1
#

pLDDT: mean 94.26, std 6.65, range [60.34, 98.62]

Solvent-accessible surface area (backbone atoms only — not comparable to full-atom values): 6016 Å² total; per-residue (Å²): 115,96,80,68,57,43,62,66,54,42,54,52,51,53,60,43,58,80,37,54,94,80,45,88,83,49,45,69,52,52,17,51,49,39,46,30,37,30,73,68,70,29,59,70,57,25,49,55,52,58,67,72,48,55,73,90,48,63,40,55,52,30,53,46,27,51,43,43,48,26,27,77,68,61,38,56,89,58,30,56,60,48,54,52,50,30,44,77,71,64,47,54,79,54,70,63,61,56,55,40,52,48,53,39,74,75,107

Nearest PDB structures (foldseek):
  6xyw-assembly1_AO  TM=9.276E-01  e=4.394E-05  Arabidopsis thaliana
  5i9h-assembly1_A  TM=8.065E-01  e=1.879E-02  unidentified
  2pl2-assembly1_B  TM=7.237E-01  e=1.790E+00  Thermus thermophilus HB27
  6ait-assembly1_A  TM=6.096E-01  e=1.066E+00  Escherichia coli K-12

Sequence (107 aa):
RKFRRYKLALEVYEWMNDRGKRFRIFSSDIAIQLDLIAKVHGISTAEDYFLSLTDTLKDKRTYGALLNAYAQAKVRSKAEPLIDEMRNKGYAVRPLPFNVMMTLYMN

Radius of gyration: 13.82 Å; Cα contacts (8 Å, |Δi|>4): 104; chains: 1; bounding box: 33×28×38 Å

Organism: Davidia involucrata (NCBI:txid16924)